Protein AF-A0A7L2XS05-F1 (afdb_monomer)

Foldseek 3Di:
DPDDADPVQKAAPPDDDPDWDKGWIWGHDPVPDIDIDIDGDDDDDDPVRVVVVVVVVVVVVVVVVVVVVVD

Sequence (71 aa):
LGVSVPPHALRLPEEPITRWGHFWCDVTVNGLDTVRVPMDVGQFLHPKTRRFRHWQEQQRQQLERSRERLL

Nearest PDB structures (foldseek):
  8oir-assembly1_BO  TM=8.204E-01  e=1.040E-05  Homo sapiens
  8oiq-assembly1_BO  TM=8.063E-01  e=1.505E-05  Sus scrofa
  3tz7-assembly2_B  TM=4.115E-01  e=4.072E+00  Gallus gallus

Structure (mmCIF, N/CA/C/O backbone):
data_AF-A0A7L2XS05-F1
#
_entry.id   AF-A0A7L2XS05-F1
#
loop_
_atom_site.group_PDB
_atom_site.id
_atom_site.type_symbol
_atom_site.label_atom_id
_atom_site.label_alt_id
_atom_site.label_comp_id
_atom_site.label_asym_id
_atom_site.label_entity_id
_atom_site.label_seq_id
_atom_site.pdbx_PDB_ins_code
_atom_site.Cartn_x
_atom_site.Cartn_y
_atom_site.Cartn_z
_atom_site.occupancy
_atom_site.B_iso_or_equiv
_atom_site.auth_seq_id
_atom_site.auth_comp_id
_atom_site.auth_asym_id
_atom_site.auth_atom_id
_atom_site.pdbx_PDB_model_num
ATOM 1 N N . LEU A 1 1 ? -12.842 -6.223 -2.982 1.00 67.75 1 LEU A N 1
ATOM 2 C CA . LEU A 1 1 ? -12.015 -6.417 -4.193 1.00 67.75 1 LEU A CA 1
ATOM 3 C C . LEU A 1 1 ? -11.568 -7.876 -4.207 1.00 67.75 1 LEU A C 1
ATOM 5 O O . LEU A 1 1 ? -10.838 -8.268 -3.311 1.00 67.75 1 LEU A O 1
ATOM 9 N N . GLY A 1 2 ? -12.105 -8.696 -5.114 1.00 87.69 2 GLY A N 1
ATOM 10 C CA . GLY A 1 2 ? -11.828 -10.141 -5.212 1.00 87.69 2 GLY A CA 1
ATOM 11 C C . GLY A 1 2 ? -10.736 -10.485 -6.230 1.00 87.69 2 GLY A C 1
ATOM 12 O O . GLY A 1 2 ? -10.789 -11.540 -6.845 1.00 87.69 2 GLY A O 1
ATOM 13 N N . VAL A 1 3 ? -9.801 -9.562 -6.461 1.00 88.38 3 VAL A N 1
ATOM 14 C CA . VAL A 1 3 ? -8.746 -9.668 -7.478 1.00 88.38 3 VAL A CA 1
ATOM 15 C C . VAL A 1 3 ? -7.418 -9.951 -6.778 1.00 88.38 3 VAL A C 1
ATOM 17 O O . VAL A 1 3 ? -7.115 -9.317 -5.768 1.00 88.38 3 VAL A O 1
ATOM 20 N N . SER A 1 4 ? -6.633 -10.888 -7.311 1.00 89.88 4 SER A N 1
ATOM 21 C CA . SER A 1 4 ? -5.274 -11.183 -6.848 1.00 89.88 4 SER A CA 1
ATOM 22 C C . SER A 1 4 ? -4.270 -10.702 -7.890 1.00 89.88 4 SER A C 1
ATOM 24 O O . SER A 1 4 ? -4.403 -11.030 -9.066 1.00 89.88 4 SER A O 1
ATOM 26 N N . VAL A 1 5 ? -3.289 -9.907 -7.462 1.00 90.75 5 VAL A N 1
ATOM 27 C CA . VAL A 1 5 ? -2.230 -9.369 -8.323 1.00 90.75 5 VAL A CA 1
ATOM 28 C C . VAL A 1 5 ? -0.888 -9.868 -7.791 1.00 90.75 5 VAL A C 1
ATOM 30 O O . VAL A 1 5 ? -0.593 -9.641 -6.614 1.00 90.75 5 VAL A O 1
ATOM 33 N N . PRO A 1 6 ? -0.067 -10.555 -8.603 1.00 92.88 6 PRO A N 1
ATOM 34 C CA . PRO A 1 6 ? 1.238 -11.012 -8.155 1.00 92.88 6 PRO A CA 1
ATOM 35 C C . PRO A 1 6 ? 2.243 -9.844 -8.082 1.00 92.88 6 PRO A C 1
ATOM 37 O O . PRO A 1 6 ? 2.148 -8.912 -8.882 1.00 92.88 6 PRO A O 1
ATOM 40 N N . PRO A 1 7 ? 3.257 -9.894 -7.192 1.00 93.62 7 PRO A N 1
ATOM 41 C CA . PRO A 1 7 ? 4.194 -8.782 -6.997 1.00 93.62 7 PRO A CA 1
ATOM 42 C C . PRO A 1 7 ? 4.924 -8.325 -8.265 1.00 93.62 7 PRO A C 1
ATOM 44 O O . PRO A 1 7 ? 5.118 -7.135 -8.458 1.00 93.62 7 PRO A O 1
ATOM 47 N N . HIS A 1 8 ? 5.295 -9.253 -9.151 1.00 92.81 8 HIS A N 1
ATOM 48 C CA . HIS A 1 8 ? 6.020 -8.931 -10.386 1.00 92.81 8 HIS A CA 1
ATOM 49 C C . HIS A 1 8 ? 5.170 -8.178 -11.424 1.00 92.81 8 HIS A C 1
ATOM 51 O O . HIS A 1 8 ? 5.722 -7.567 -12.334 1.00 92.81 8 HIS A O 1
ATOM 57 N N . ALA A 1 9 ? 3.840 -8.240 -11.310 1.00 94.62 9 ALA A N 1
ATOM 58 C CA . ALA A 1 9 ? 2.914 -7.529 -12.185 1.00 94.62 9 ALA A CA 1
ATOM 59 C C . ALA A 1 9 ? 2.602 -6.114 -11.676 1.00 94.62 9 ALA A C 1
ATOM 61 O O . ALA A 1 9 ? 1.993 -5.338 -12.405 1.00 94.62 9 ALA A O 1
ATOM 62 N N . LEU A 1 10 ? 2.990 -5.777 -10.441 1.00 95.12 10 LEU A N 1
ATOM 63 C CA . LEU A 1 10 ? 2.740 -4.477 -9.828 1.00 95.12 10 LEU A CA 1
ATOM 64 C C . LEU A 1 10 ? 4.002 -3.614 -9.873 1.00 95.12 10 LEU A C 1
ATOM 66 O O . LEU A 1 10 ? 5.082 -4.037 -9.464 1.00 95.12 10 LEU A O 1
ATOM 70 N N . ARG A 1 11 ? 3.846 -2.368 -10.313 1.00 96.44 11 ARG A N 1
ATOM 71 C CA . ARG A 1 11 ? 4.887 -1.342 -10.304 1.00 96.44 11 ARG A CA 1
ATOM 72 C C . ARG A 1 11 ? 4.453 -0.174 -9.430 1.00 96.44 11 ARG A C 1
ATOM 74 O O . ARG A 1 11 ? 3.401 0.429 -9.639 1.00 96.44 11 ARG A O 1
ATOM 81 N N . LEU A 1 12 ? 5.276 0.117 -8.431 1.00 95.50 12 LEU A N 1
ATOM 82 C CA . LEU A 1 12 ? 5.167 1.324 -7.621 1.00 95.50 12 LEU A CA 1
ATOM 83 C C . LEU A 1 12 ? 5.837 2.502 -8.347 1.00 95.50 12 LEU A C 1
ATOM 85 O O . LEU A 1 12 ? 6.631 2.272 -9.263 1.00 95.50 12 LEU A O 1
ATOM 89 N N . PRO A 1 13 ? 5.542 3.751 -7.945 1.00 93.81 13 PRO A N 1
ATOM 90 C CA . PRO A 1 13 ? 6.321 4.907 -8.374 1.00 93.81 13 PRO A CA 1
ATOM 91 C C . PRO A 1 13 ? 7.819 4.702 -8.110 1.00 93.81 13 PRO A C 1
ATOM 93 O O . PRO A 1 13 ? 8.190 4.045 -7.138 1.00 93.81 13 PRO A O 1
ATOM 96 N N . GLU A 1 14 ? 8.670 5.282 -8.961 1.00 93.69 14 GLU A N 1
ATOM 97 C CA . GLU A 1 14 ? 10.132 5.183 -8.816 1.00 93.69 14 GLU A CA 1
ATOM 98 C C . GLU A 1 14 ? 10.619 5.773 -7.489 1.00 93.69 14 GLU A C 1
ATOM 100 O O . GLU A 1 14 ? 11.498 5.215 -6.834 1.00 93.69 14 GLU A O 1
ATOM 105 N N . GLU A 1 15 ? 10.017 6.887 -7.070 1.00 94.44 15 GLU A N 1
ATOM 106 C CA . GLU A 1 15 ? 10.310 7.507 -5.787 1.00 94.44 15 GLU A CA 1
ATOM 107 C C . GLU A 1 15 ? 9.653 6.721 -4.637 1.00 94.44 15 GLU A C 1
ATOM 109 O O . GLU A 1 15 ? 8.429 6.528 -4.641 1.00 94.44 15 GLU A O 1
ATOM 114 N N . PRO A 1 16 ? 10.427 6.307 -3.613 1.00 95.69 16 PRO A N 1
ATOM 115 C CA . PRO A 1 16 ? 9.887 5.613 -2.456 1.00 95.69 16 PRO A CA 1
ATOM 116 C C . PRO A 1 16 ? 8.769 6.393 -1.756 1.00 95.69 16 PRO A C 1
ATOM 118 O O . PRO A 1 16 ? 8.893 7.568 -1.408 1.00 95.69 16 PRO A O 1
ATOM 121 N N . ILE A 1 17 ? 7.675 5.693 -1.471 1.00 95.81 17 ILE A N 1
ATOM 122 C CA . ILE A 1 17 ? 6.537 6.242 -0.741 1.00 95.81 17 ILE A CA 1
ATOM 123 C C . ILE A 1 17 ? 6.873 6.288 0.755 1.00 95.81 17 ILE A C 1
ATOM 125 O O . ILE A 1 17 ? 6.866 5.267 1.440 1.00 95.81 17 ILE A O 1
ATOM 129 N N . THR A 1 18 ? 7.128 7.489 1.273 1.00 95.50 18 THR A N 1
ATOM 130 C CA . THR A 1 18 ? 7.499 7.724 2.685 1.00 95.50 18 THR A CA 1
ATOM 131 C C . THR A 1 18 ? 6.478 8.552 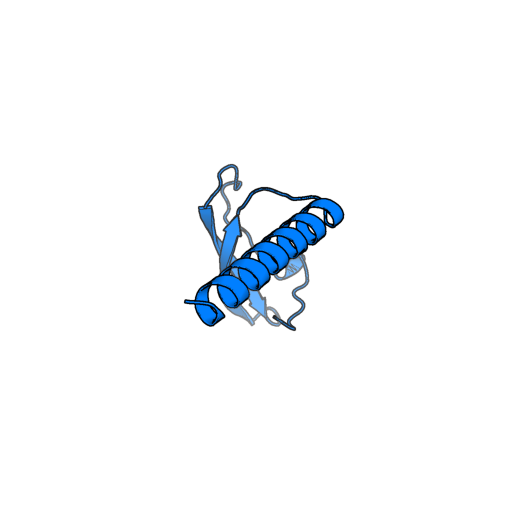3.466 1.00 95.50 18 THR A C 1
ATOM 133 O O . THR A 1 18 ? 6.631 8.754 4.670 1.00 95.50 18 THR A O 1
ATOM 136 N N . ARG A 1 19 ? 5.416 9.021 2.801 1.00 95.69 19 ARG A N 1
ATOM 137 C CA . ARG A 1 19 ? 4.364 9.865 3.384 1.00 95.69 19 ARG A CA 1
ATOM 138 C C . ARG A 1 19 ? 2.987 9.231 3.225 1.00 95.69 19 ARG A C 1
ATOM 140 O O . ARG A 1 19 ? 2.743 8.487 2.278 1.00 95.69 19 ARG A O 1
ATOM 147 N N . TRP A 1 20 ? 2.080 9.580 4.132 1.00 97.44 20 TRP A N 1
ATOM 148 C CA . TRP A 1 20 ? 0.665 9.236 4.012 1.00 97.44 20 TRP A CA 1
ATOM 149 C C . TRP A 1 20 ? 0.015 9.995 2.852 1.00 97.44 20 TRP A C 1
ATOM 151 O O . TRP A 1 20 ? 0.393 11.135 2.571 1.00 97.44 20 TRP A O 1
ATOM 161 N N . GLY A 1 21 ? -0.966 9.377 2.195 1.00 96.25 21 GLY A N 1
ATOM 162 C CA . GLY A 1 21 ? -1.734 10.025 1.131 1.00 96.25 21 GLY A CA 1
ATOM 163 C C . GLY A 1 21 ? -2.227 9.079 0.041 1.00 96.25 21 GLY A C 1
ATOM 164 O O . GLY A 1 21 ? -2.143 7.857 0.167 1.00 96.25 21 GLY A O 1
ATOM 165 N N . HIS A 1 22 ? -2.732 9.685 -1.032 1.00 97.12 22 HIS A N 1
ATOM 166 C CA . HIS A 1 22 ? -3.215 9.003 -2.227 1.00 97.12 22 HIS A CA 1
ATOM 167 C C . HIS A 1 22 ? -2.087 8.875 -3.249 1.00 97.12 22 HIS A C 1
ATOM 169 O O . HIS A 1 22 ? -1.423 9.857 -3.588 1.00 97.12 22 HIS A O 1
ATOM 175 N N . PHE A 1 23 ? -1.891 7.666 -3.750 1.00 96.69 23 PHE A N 1
ATOM 176 C CA . PHE A 1 23 ? -0.886 7.332 -4.747 1.00 96.69 23 PHE A CA 1
ATOM 177 C C . PHE A 1 23 ? -1.510 6.478 -5.84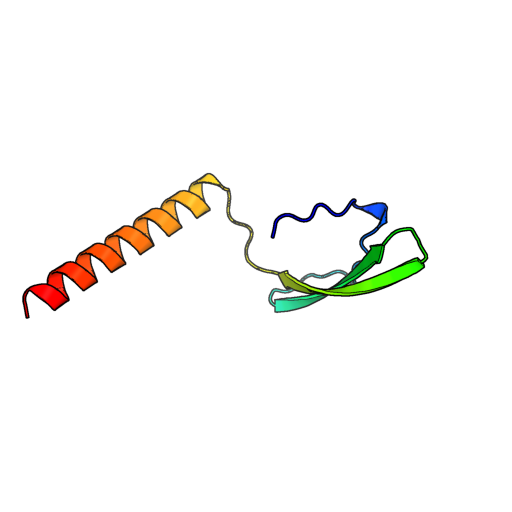5 1.00 96.69 23 PHE A C 1
ATOM 179 O O . PHE A 1 23 ? -2.686 6.115 -5.800 1.00 96.69 23 PHE A O 1
ATOM 186 N N . TRP A 1 24 ? -0.697 6.152 -6.839 1.00 96.62 24 TRP A N 1
ATOM 187 C CA . TRP A 1 24 ? -1.071 5.289 -7.944 1.00 96.62 24 TRP A CA 1
ATOM 188 C C . TRP A 1 24 ? -0.031 4.188 -8.091 1.00 96.62 24 TRP A C 1
ATOM 190 O O . TRP A 1 24 ? 1.162 4.439 -7.909 1.00 96.62 24 TRP A O 1
ATOM 200 N N . CYS A 1 25 ? -0.482 2.989 -8.441 1.00 95.38 25 CYS A N 1
ATOM 201 C CA . CYS A 1 25 ? 0.385 1.914 -8.903 1.00 95.38 25 CYS A CA 1
ATOM 202 C C . CYS A 1 25 ? -0.057 1.442 -10.285 1.00 95.38 25 CYS A C 1
ATOM 204 O O . CYS A 1 25 ? -1.231 1.541 -10.649 1.00 95.38 25 CYS A O 1
ATOM 206 N N . ASP A 1 26 ? 0.894 0.925 -11.048 1.00 97.12 26 ASP A N 1
ATOM 207 C CA . ASP A 1 26 ? 0.635 0.356 -12.361 1.00 97.12 26 ASP A CA 1
ATOM 208 C C . ASP A 1 26 ? 0.607 -1.167 -12.243 1.00 97.12 26 ASP A C 1
ATOM 210 O O . ASP A 1 26 ? 1.489 -1.772 -11.635 1.00 97.12 26 ASP A O 1
ATOM 214 N N . VAL A 1 27 ? -0.420 -1.794 -12.807 1.00 95.94 27 VAL A N 1
ATOM 215 C CA . VAL A 1 27 ? -0.586 -3.247 -12.820 1.00 95.94 27 VAL A CA 1
ATOM 216 C C . VAL A 1 27 ? -0.570 -3.728 -14.258 1.00 95.94 27 VAL A C 1
ATOM 218 O O . VAL A 1 27 ? -1.441 -3.359 -15.043 1.00 95.94 27 VAL A O 1
ATOM 221 N N . THR A 1 28 ? 0.400 -4.571 -14.594 1.00 96.50 28 THR A N 1
ATOM 222 C CA . THR A 1 28 ? 0.520 -5.176 -15.918 1.00 96.50 28 THR A CA 1
ATOM 223 C C . THR A 1 28 ? -0.176 -6.537 -15.958 1.00 96.50 28 THR A C 1
ATOM 225 O O . THR A 1 28 ? 0.233 -7.486 -15.291 1.00 96.50 28 THR A O 1
ATOM 228 N N . VAL A 1 29 ? -1.216 -6.656 -16.777 1.00 91.19 29 VAL A N 1
ATOM 229 C CA . VAL A 1 29 ? -1.983 -7.879 -17.019 1.00 91.19 29 VAL A CA 1
ATOM 230 C C . VAL A 1 29 ? -1.392 -8.603 -18.227 1.00 91.19 29 VAL A C 1
ATOM 232 O O . VAL A 1 29 ? -1.245 -8.027 -19.303 1.00 91.19 29 VAL A O 1
ATOM 235 N N . ASN A 1 30 ? -1.029 -9.875 -18.047 1.00 85.62 30 ASN A N 1
ATOM 236 C CA . ASN A 1 30 ? -0.492 -10.751 -19.099 1.00 85.62 30 ASN A CA 1
ATOM 237 C C . ASN A 1 30 ? 0.743 -10.204 -19.846 1.00 85.62 30 ASN A C 1
ATOM 239 O O . ASN A 1 30 ? 1.046 -10.658 -20.944 1.00 85.62 30 ASN A O 1
ATOM 243 N N . GLY A 1 31 ? 1.455 -9.230 -19.272 1.00 83.75 31 GLY A N 1
ATOM 244 C CA . GLY A 1 31 ? 2.601 -8.588 -19.921 1.00 83.75 31 GLY A CA 1
ATOM 245 C C . GLY A 1 31 ? 2.245 -7.637 -21.071 1.00 83.75 31 GLY A C 1
ATOM 246 O O . GLY A 1 31 ? 3.156 -7.196 -21.764 1.00 83.75 31 GLY A O 1
ATOM 247 N N . LEU A 1 32 ? 0.961 -7.327 -21.280 1.00 90.19 32 LEU A N 1
ATOM 248 C CA . LEU A 1 32 ? 0.486 -6.521 -22.410 1.00 90.19 32 LEU A CA 1
ATOM 249 C C . LEU A 1 32 ? -0.192 -5.240 -21.927 1.00 90.19 32 LEU A C 1
ATOM 251 O O . LEU A 1 32 ? 0.274 -4.138 -22.213 1.00 90.19 32 LEU A O 1
ATOM 255 N N . ASP A 1 33 ? -1.254 -5.386 -21.140 1.00 94.44 33 ASP A N 1
ATOM 256 C CA . ASP A 1 33 ? -2.076 -4.257 -20.720 1.00 94.44 33 ASP A CA 1
ATOM 257 C C . ASP A 1 33 ? -1.598 -3.727 -19.377 1.00 94.44 33 ASP A C 1
ATOM 259 O O . ASP A 1 33 ? -1.426 -4.493 -18.434 1.00 94.44 33 ASP A O 1
ATOM 263 N N . THR A 1 34 ? -1.400 -2.415 -19.260 1.00 96.31 34 THR A N 1
ATOM 264 C CA . THR A 1 34 ? -1.038 -1.780 -17.987 1.00 96.31 34 THR A CA 1
ATOM 265 C C . THR A 1 34 ? -2.160 -0.865 -17.526 1.00 96.31 34 THR A C 1
ATOM 267 O O . THR A 1 34 ? -2.542 0.069 -18.228 1.00 96.31 34 THR A O 1
ATOM 270 N N . VAL A 1 35 ? -2.685 -1.136 -16.333 1.00 94.75 35 VAL A N 1
ATOM 271 C CA . VAL A 1 35 ? -3.781 -0.382 -15.718 1.00 94.75 35 VAL A CA 1
ATOM 272 C C . VAL A 1 35 ? -3.261 0.375 -14.507 1.00 94.75 35 VAL A C 1
ATOM 274 O O . VAL A 1 35 ? -2.569 -0.190 -13.663 1.00 94.75 35 VAL A O 1
ATOM 277 N N . ARG A 1 36 ? -3.638 1.649 -14.397 1.00 95.69 36 ARG A N 1
ATOM 278 C CA . ARG A 1 36 ? -3.285 2.509 -13.269 1.00 95.69 36 ARG A CA 1
ATOM 279 C C . ARG A 1 36 ? -4.365 2.435 -12.187 1.00 95.69 36 ARG A C 1
ATOM 281 O O . ARG A 1 36 ? -5.521 2.777 -12.429 1.00 95.69 36 ARG A O 1
ATOM 288 N N . VAL A 1 37 ? -3.988 1.972 -10.999 1.00 94.94 37 VAL A N 1
ATOM 289 C CA . VAL A 1 37 ? -4.888 1.690 -9.871 1.00 94.94 37 VAL A CA 1
ATOM 290 C C . VAL A 1 37 ? -4.623 2.688 -8.740 1.00 94.94 37 VAL A C 1
ATOM 292 O O . VAL A 1 37 ? -3.463 2.872 -8.358 1.00 94.94 37 VAL A O 1
ATOM 295 N N . PRO A 1 38 ? -5.659 3.350 -8.192 1.00 96.19 38 PRO A N 1
ATOM 296 C CA . PRO A 1 38 ? -5.482 4.242 -7.054 1.00 96.19 38 PRO A CA 1
ATOM 297 C C . PRO A 1 38 ? -5.187 3.429 -5.789 1.00 96.19 38 PRO A C 1
ATOM 299 O O . PRO A 1 38 ? -5.792 2.380 -5.552 1.00 96.19 38 PRO A O 1
ATOM 302 N N . MET A 1 39 ? -4.269 3.923 -4.964 1.00 94.81 39 MET A N 1
ATOM 303 C CA . MET A 1 39 ? -3.886 3.300 -3.701 1.00 94.81 39 MET A CA 1
ATOM 304 C C . MET A 1 39 ? -3.794 4.332 -2.577 1.00 94.81 39 MET A C 1
ATOM 306 O O . MET A 1 39 ? -3.307 5.444 -2.771 1.00 94.81 39 MET A O 1
ATOM 310 N N . ASP A 1 40 ? -4.204 3.923 -1.380 1.00 95.88 40 ASP A N 1
ATOM 311 C CA . ASP A 1 40 ? -4.118 4.742 -0.176 1.00 95.88 40 ASP A CA 1
ATOM 312 C C . ASP A 1 40 ? -2.997 4.244 0.725 1.00 95.88 40 ASP A C 1
ATOM 314 O O . ASP A 1 40 ? -2.938 3.068 1.101 1.00 95.88 40 ASP A O 1
ATOM 318 N N . VAL A 1 41 ? -2.120 5.163 1.108 1.00 96.12 41 VAL A N 1
ATOM 319 C CA . VAL A 1 41 ? -1.026 4.909 2.039 1.00 96.12 41 VAL A CA 1
ATOM 320 C C . VAL A 1 41 ? -1.444 5.508 3.369 1.00 96.12 41 VAL A C 1
ATOM 322 O O . VAL A 1 41 ? -1.487 6.728 3.537 1.00 96.12 41 VAL A O 1
ATOM 325 N N . GLY A 1 42 ? -1.787 4.634 4.311 1.00 94.31 42 GLY A N 1
ATOM 326 C CA . GLY A 1 42 ? -2.279 5.002 5.634 1.00 94.31 42 GLY A CA 1
ATOM 327 C C . GLY A 1 42 ? -1.579 4.235 6.749 1.00 94.31 42 GLY A C 1
ATOM 328 O O . GLY A 1 42 ? -0.813 3.302 6.506 1.00 94.31 42 GLY A O 1
ATOM 329 N N . GLN A 1 43 ? -1.865 4.625 7.992 1.00 93.31 43 GLN A N 1
ATOM 330 C CA . GLN A 1 43 ? -1.238 4.032 9.170 1.00 93.31 43 GLN A CA 1
ATOM 331 C C . GLN A 1 43 ? -1.440 2.512 9.201 1.00 93.31 43 GLN A C 1
ATOM 333 O O . GLN A 1 43 ? -2.569 2.015 9.213 1.00 93.31 43 GLN A O 1
ATOM 338 N N . PHE A 1 44 ? -0.338 1.765 9.288 1.00 92.00 44 PHE A N 1
ATOM 339 C CA . PHE A 1 44 ?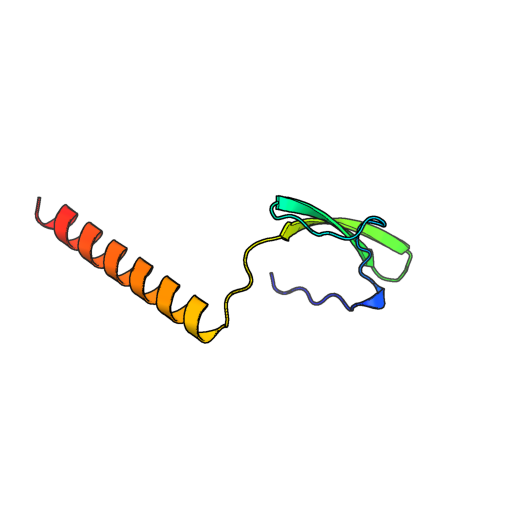 -0.411 0.328 9.499 1.00 92.00 44 PHE A CA 1
ATOM 340 C C . PHE A 1 44 ? -1.008 0.026 10.876 1.00 92.00 44 PHE A C 1
ATOM 342 O O . PHE A 1 44 ? -0.482 0.444 11.908 1.00 92.00 44 PHE A O 1
ATOM 349 N N . LEU A 1 45 ? -2.097 -0.742 10.889 1.00 93.25 45 LEU A N 1
ATOM 350 C CA . LEU A 1 45 ? -2.729 -1.228 12.107 1.00 93.25 45 LEU A CA 1
ATOM 351 C C . LEU A 1 45 ? -2.621 -2.740 12.171 1.00 93.25 45 LEU A C 1
ATOM 353 O O . LEU A 1 45 ? -3.052 -3.442 11.253 1.00 93.25 45 LEU A O 1
ATOM 357 N N . HIS A 1 46 ? -2.140 -3.245 13.305 1.00 95.50 46 HIS A N 1
ATOM 358 C CA . HIS A 1 46 ? -2.142 -4.678 13.550 1.00 95.50 46 HIS A CA 1
ATOM 359 C C . HIS A 1 46 ? -3.575 -5.235 13.396 1.00 95.50 46 HIS A C 1
ATOM 361 O O . HIS A 1 46 ? -4.523 -4.609 13.892 1.00 95.50 46 HIS A O 1
ATOM 367 N N . PRO A 1 47 ? -3.782 -6.406 12.757 1.00 94.88 47 PRO A N 1
ATOM 368 C CA . PRO A 1 47 ? -5.123 -6.904 12.437 1.00 94.88 47 PRO A CA 1
ATOM 369 C C . PRO A 1 47 ? -6.085 -6.972 13.631 1.00 94.88 47 PRO A C 1
ATOM 371 O O . PRO A 1 47 ? -7.267 -6.659 13.486 1.00 94.88 47 PRO A O 1
ATOM 374 N N . LYS A 1 48 ? -5.582 -7.327 14.823 1.00 95.69 48 LYS A N 1
ATOM 375 C CA . LYS A 1 48 ? -6.366 -7.332 16.073 1.00 95.69 48 LYS A CA 1
ATOM 376 C C . LYS A 1 48 ? -6.871 -5.932 16.438 1.00 95.69 48 LYS A C 1
ATOM 378 O O . LYS A 1 48 ? -8.056 -5.765 16.700 1.00 95.69 48 LYS A O 1
ATOM 383 N N . THR A 1 49 ? -5.999 -4.927 16.375 1.00 95.19 49 THR A N 1
ATOM 384 C CA . THR A 1 49 ? -6.334 -3.525 16.658 1.00 95.19 49 THR A CA 1
ATOM 385 C C . THR A 1 49 ? -7.349 -2.981 15.660 1.00 95.19 49 THR A C 1
ATOM 387 O O . THR A 1 49 ? -8.291 -2.299 16.058 1.00 95.19 49 THR A O 1
ATOM 390 N N . ARG A 1 50 ? -7.198 -3.314 14.370 1.00 93.81 50 ARG A N 1
ATOM 391 C CA . ARG A 1 50 ? -8.158 -2.917 13.330 1.00 93.81 50 ARG A CA 1
ATOM 392 C C . ARG A 1 50 ? -9.545 -3.508 13.590 1.00 93.81 50 ARG A C 1
ATOM 394 O O . ARG A 1 50 ? -10.532 -2.784 13.531 1.00 93.81 50 ARG A O 1
ATOM 401 N N . ARG A 1 51 ? -9.619 -4.807 13.909 1.00 94.31 51 ARG A N 1
ATOM 402 C CA . ARG A 1 51 ? -10.887 -5.483 14.242 1.00 94.31 51 ARG A CA 1
ATOM 403 C C . ARG A 1 51 ? -11.545 -4.874 15.478 1.00 94.31 51 ARG A C 1
ATOM 405 O O . ARG A 1 51 ? -12.743 -4.623 15.453 1.00 94.31 51 ARG A O 1
ATOM 4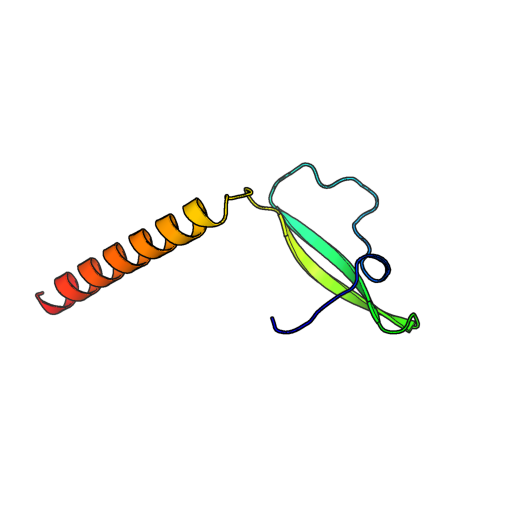12 N N . PHE A 1 52 ? -10.763 -4.615 16.524 1.00 95.19 52 PHE A N 1
ATOM 413 C CA . PHE A 1 52 ? -11.277 -4.027 17.757 1.00 95.19 52 PHE A CA 1
ATOM 414 C C . PHE A 1 52 ? -11.848 -2.621 17.536 1.00 95.19 52 PHE A C 1
ATOM 416 O O . PHE A 1 52 ? -12.982 -2.369 17.931 1.00 95.19 52 PHE A O 1
ATOM 423 N N . ARG A 1 53 ? -11.127 -1.738 16.827 1.00 93.88 53 ARG A N 1
ATOM 424 C CA . ARG A 1 53 ? -11.637 -0.399 16.478 1.00 93.88 53 ARG A CA 1
ATOM 425 C C . ARG A 1 53 ? -12.938 -0.459 15.686 1.00 93.88 53 ARG A C 1
ATOM 427 O O . ARG A 1 53 ? -13.890 0.230 16.031 1.00 93.88 53 ARG A O 1
ATOM 434 N N . HIS A 1 54 ? -12.996 -1.323 14.675 1.00 93.88 54 HIS A N 1
ATOM 435 C CA . HIS A 1 54 ? -14.204 -1.478 13.873 1.00 93.88 54 HIS A CA 1
ATOM 436 C C . HIS A 1 54 ? -15.398 -1.950 14.716 1.00 93.88 54 HIS A C 1
ATOM 438 O O . HIS A 1 54 ? -16.503 -1.435 14.573 1.00 93.88 54 HIS A O 1
ATOM 444 N N . TRP A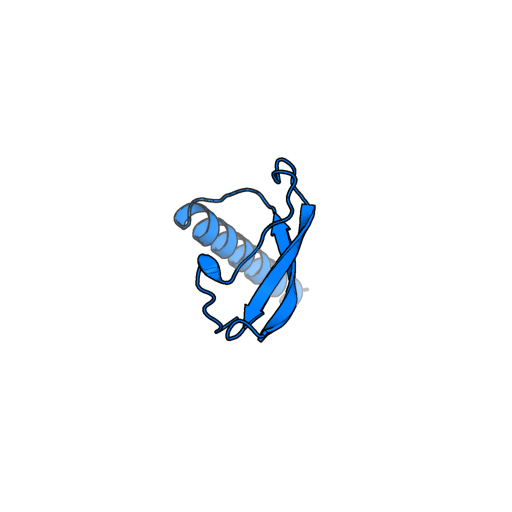 1 55 ? -15.174 -2.887 15.642 1.00 95.56 55 TRP A N 1
ATOM 445 C CA . TRP A 1 55 ? -16.207 -3.322 16.581 1.00 95.56 55 TRP A CA 1
ATOM 446 C C . TRP A 1 55 ? -16.697 -2.172 17.478 1.00 95.56 55 TRP A C 1
ATOM 448 O O . TRP A 1 55 ? -17.903 -1.999 17.643 1.00 95.56 55 TRP A O 1
ATOM 458 N N . GLN A 1 56 ? -15.793 -1.338 18.004 1.00 96.50 56 GLN A N 1
ATOM 459 C CA . GLN A 1 56 ? -16.171 -0.171 18.814 1.00 96.50 56 GLN A CA 1
ATOM 460 C C . GLN A 1 56 ? -17.005 0.850 18.022 1.00 96.50 56 GLN A C 1
ATOM 462 O O . GLN A 1 56 ? -17.997 1.366 18.537 1.00 96.50 56 GLN A O 1
ATOM 467 N N . GLU A 1 57 ? -16.640 1.124 16.766 1.00 96.00 57 GLU A N 1
ATOM 468 C CA . GLU A 1 57 ? -17.406 2.011 15.879 1.00 96.00 57 GLU A CA 1
ATOM 469 C C . GLU A 1 57 ? -18.823 1.480 15.634 1.00 96.00 57 GLU A C 1
ATOM 471 O O . GLU A 1 57 ? -19.788 2.240 15.726 1.00 96.00 57 GLU A O 1
ATOM 476 N N . GLN A 1 58 ? -18.964 0.172 15.399 1.00 96.00 58 GLN A N 1
ATOM 477 C CA . GLN A 1 58 ? -20.273 -0.468 15.250 1.00 96.00 58 GLN A CA 1
ATOM 478 C C . GLN A 1 58 ? 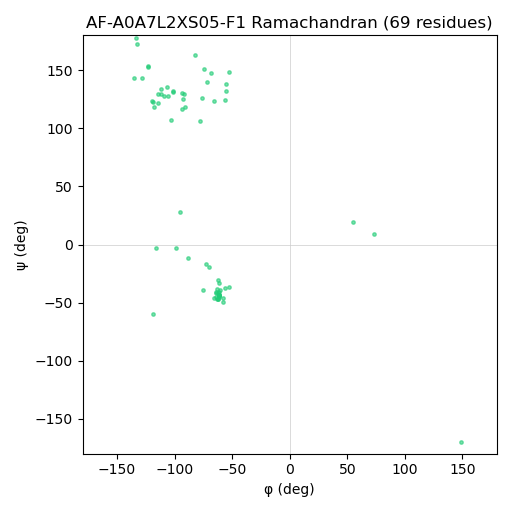-21.125 -0.329 16.516 1.00 96.00 58 GLN A C 1
ATOM 480 O O . GLN A 1 58 ? -22.311 -0.016 16.419 1.00 96.00 58 GLN A O 1
ATOM 485 N N . GLN A 1 59 ? -20.537 -0.525 17.700 1.00 96.00 59 GLN A N 1
ATOM 486 C CA . GLN A 1 59 ? -21.247 -0.343 18.971 1.00 96.00 59 GLN A CA 1
ATOM 487 C C . GLN A 1 59 ? -21.735 1.099 19.144 1.00 96.00 59 GLN A C 1
ATOM 489 O O . GLN A 1 59 ? -22.892 1.316 19.508 1.00 96.00 59 GLN A O 1
ATOM 494 N N . ARG A 1 60 ? -20.895 2.089 18.819 1.00 95.81 60 ARG A N 1
ATOM 495 C CA . ARG A 1 60 ? -21.280 3.505 18.896 1.00 95.81 60 ARG A CA 1
ATOM 496 C C . ARG A 1 60 ? -22.444 3.826 17.957 1.00 95.81 60 ARG A C 1
ATOM 498 O O . ARG A 1 60 ? -23.420 4.424 18.397 1.00 95.81 60 ARG A O 1
ATOM 505 N N . GLN A 1 61 ? -22.392 3.345 16.714 1.00 95.38 61 GLN A N 1
ATOM 506 C CA . GLN A 1 61 ? -23.482 3.520 15.747 1.00 95.38 61 GLN A CA 1
ATOM 507 C C . GLN A 1 61 ? -24.781 2.836 16.196 1.00 95.38 61 GLN A C 1
ATOM 509 O O . GLN A 1 61 ? -25.869 3.372 15.994 1.00 95.38 61 GLN A O 1
ATOM 514 N N . GLN A 1 62 ? -24.697 1.649 16.807 1.00 94.25 62 GLN A N 1
ATOM 515 C CA . GLN A 1 62 ? -25.872 0.965 17.355 1.00 94.25 62 GLN A CA 1
ATOM 516 C C . GLN A 1 62 ? -26.504 1.760 18.500 1.00 94.25 62 GLN A C 1
ATOM 518 O O . GLN A 1 62 ? -27.733 1.868 18.562 1.00 94.25 62 GLN A O 1
ATOM 523 N N . LEU A 1 63 ? -25.680 2.333 19.378 1.00 94.38 63 LEU A N 1
ATOM 524 C CA . LEU A 1 63 ? -26.145 3.162 20.484 1.00 94.38 63 LEU A CA 1
ATOM 525 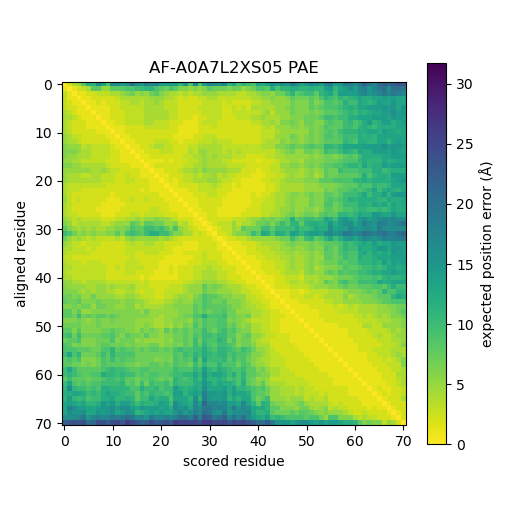C C . LEU A 1 63 ? -26.801 4.453 19.975 1.00 94.38 63 LEU A C 1
ATOM 527 O O . LEU A 1 63 ? -27.904 4.778 20.410 1.00 94.38 63 LEU A O 1
ATOM 531 N N . GLU A 1 64 ? -26.175 5.14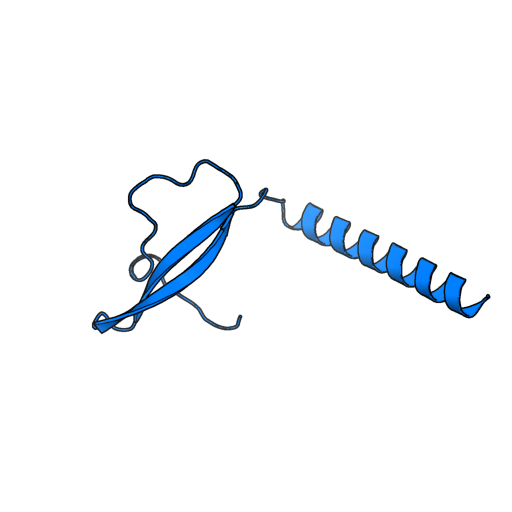2 19.017 1.00 93.38 64 GLU A N 1
ATOM 532 C CA . GLU A 1 64 ? -26.721 6.345 18.367 1.00 93.38 64 GLU A CA 1
ATOM 533 C C . GLU A 1 64 ? -28.076 6.057 17.708 1.00 93.38 64 GLU A C 1
ATOM 535 O O . GLU A 1 64 ? -29.063 6.713 18.030 1.00 93.38 64 GLU A O 1
ATOM 540 N N . ARG A 1 65 ? -28.179 4.987 16.909 1.00 92.81 65 ARG A N 1
ATOM 541 C CA . ARG A 1 65 ? -29.451 4.559 16.292 1.00 92.81 65 ARG A CA 1
ATOM 542 C C . ARG A 1 65 ? -30.529 4.171 17.301 1.00 92.81 65 ARG A C 1
ATOM 544 O O . ARG A 1 65 ? -31.719 4.223 16.995 1.00 92.81 65 ARG A O 1
ATOM 551 N N . SER A 1 66 ? -30.136 3.659 18.464 1.00 90.88 66 SER A N 1
ATOM 552 C CA . SER A 1 66 ? -31.087 3.323 19.529 1.00 90.88 66 SER A CA 1
ATOM 553 C C . SER A 1 66 ? -31.576 4.590 20.223 1.00 90.88 66 SER A C 1
ATOM 555 O O . SER A 1 66 ? -32.764 4.705 20.497 1.00 90.88 66 SER A O 1
ATOM 557 N N . ARG A 1 67 ? -30.684 5.565 20.431 1.00 91.94 67 ARG A N 1
ATOM 558 C CA . ARG A 1 67 ? -31.016 6.881 20.979 1.00 91.94 67 ARG A CA 1
ATOM 559 C C . ARG A 1 67 ? -31.940 7.672 20.053 1.00 91.94 67 ARG A C 1
ATOM 561 O O . ARG A 1 67 ? -32.922 8.213 20.536 1.00 91.94 67 ARG A O 1
ATOM 568 N N . GLU A 1 68 ? -31.661 7.700 18.751 1.00 89.81 68 GLU A N 1
ATOM 569 C CA . GLU A 1 68 ? -32.513 8.363 17.749 1.00 89.81 68 GLU A CA 1
ATOM 570 C C . GLU A 1 68 ? -33.919 7.761 17.680 1.00 89.81 68 GLU A C 1
ATOM 572 O O . GLU A 1 68 ? -34.873 8.484 17.453 1.00 89.81 68 GLU 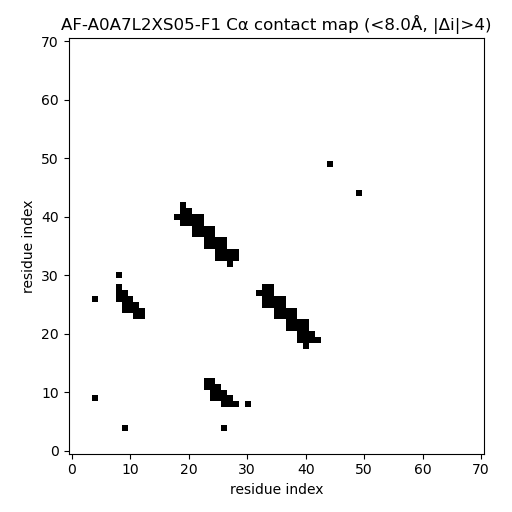A O 1
ATOM 577 N N . ARG A 1 69 ? -34.070 6.450 17.909 1.00 88.06 69 ARG A N 1
ATOM 578 C CA . ARG A 1 69 ? -35.387 5.791 17.944 1.00 88.06 69 ARG A CA 1
ATOM 579 C C . ARG A 1 69 ? -36.216 6.101 19.190 1.00 88.06 69 ARG A C 1
ATOM 581 O O . ARG A 1 69 ? -37.401 5.788 19.203 1.00 88.06 69 ARG A O 1
ATOM 588 N N . LEU A 1 70 ? -35.586 6.618 20.242 1.00 86.12 70 LEU A N 1
ATOM 589 C CA . LEU A 1 70 ? -36.233 6.955 21.512 1.00 86.12 70 LEU A CA 1
ATOM 590 C C . LEU A 1 70 ? -36.567 8.453 21.627 1.00 86.12 70 LEU A C 1
ATOM 592 O O . LEU A 1 70 ? -37.138 8.852 22.641 1.00 86.12 70 LEU A O 1
ATOM 596 N N . LEU A 1 71 ? -36.189 9.260 20.631 1.00 72.19 71 LEU A N 1
ATOM 597 C CA . LEU A 1 71 ? -36.516 10.683 20.488 1.00 72.19 71 LEU A CA 1
ATOM 598 C C . LEU A 1 71 ? -37.628 10.859 19.450 1.00 72.19 71 LEU A C 1
ATOM 600 O O . LEU A 1 71 ? -38.440 11.788 19.645 1.00 72.19 71 LEU A O 1
#

Organism: NCBI:txid1112836

Mean predicted aligned error: 6.12 Å

Radius of gyration: 19.04 Å; Cα contacts (8 Å, |Δi|>4): 56; chains: 1; bounding box: 47×22×44 Å

pLDDT: mean 93.23, std 4.89, range [67.75, 97.44]

Secondary structure (DSSP, 8-state):
------GGGEE--SS---SSEEEEEEEEETTTEEEEEEEEE-----HHHHHHHHHHHHHHHHHHHHHHTT-

Solvent-accessible surface area (backbone atoms only — not comparable to full-atom values): 4551 Å² total; per-residue (Å²): 134,97,75,86,79,60,72,92,36,52,41,70,60,91,69,81,86,84,67,75,46,82,48,60,32,39,37,43,49,95,85,74,49,73,46,81,42,83,43,78,44,69,87,89,61,60,70,67,59,48,52,50,52,54,51,51,54,52,52,51,53,52,50,50,58,52,52,62,73,76,109

InterPro domains:
  IPR054302 Large ribosomal subunit protein bL9m, C-terminal domain [PF22078] (2-41)